Protein AF-A0A3D5ZSA3-F1 (afdb_monomer_lite)

Structure (mmCIF, N/CA/C/O backbone):
data_AF-A0A3D5ZSA3-F1
#
_entry.id   AF-A0A3D5ZSA3-F1
#
loop_
_atom_site.group_PDB
_atom_site.id
_atom_site.type_symbol
_atom_site.label_atom_id
_atom_site.label_alt_id
_atom_site.label_comp_id
_atom_site.label_asym_id
_atom_site.label_entity_id
_atom_site.label_seq_id
_atom_site.pdbx_PDB_ins_code
_atom_site.Cartn_x
_atom_site.Cartn_y
_atom_site.Cartn_z
_atom_site.occupancy
_atom_site.B_iso_or_equiv
_atom_site.auth_seq_id
_atom_site.auth_comp_id
_atom_site.auth_asym_id
_atom_site.auth_atom_id
_atom_site.pdbx_PDB_model_num
ATOM 1 N N . SER A 1 1 ? 15.007 5.060 5.649 1.00 54.72 1 SER A N 1
ATOM 2 C CA . SER A 1 1 ? 15.912 4.255 4.812 1.00 54.72 1 SER A CA 1
ATOM 3 C C . SER A 1 1 ? 15.455 4.405 3.381 1.00 54.72 1 SER A C 1
ATOM 5 O O . SER A 1 1 ? 14.253 4.317 3.171 1.00 54.72 1 SER A O 1
ATOM 7 N N . LEU A 1 2 ? 16.353 4.711 2.445 1.00 68.88 2 LEU A N 1
ATOM 8 C CA . LEU A 1 2 ? 16.008 4.773 1.019 1.00 68.88 2 LEU A CA 1
ATOM 9 C C . LEU A 1 2 ? 16.033 3.385 0.376 1.00 68.88 2 LEU A C 1
ATOM 11 O O . LEU A 1 2 ? 15.425 3.221 -0.670 1.00 68.88 2 LEU A O 1
ATOM 15 N N . ASP A 1 3 ? 16.681 2.406 1.010 1.00 81.25 3 ASP A N 1
ATOM 16 C CA . ASP A 1 3 ? 16.796 1.040 0.503 1.00 81.25 3 ASP A CA 1
AT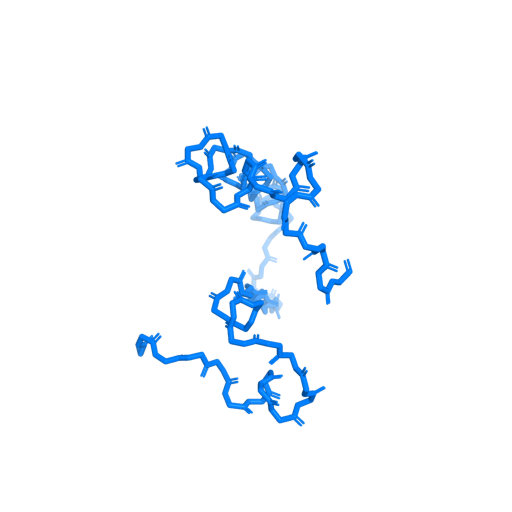OM 17 C C . ASP A 1 3 ? 15.478 0.255 0.585 1.00 81.25 3 ASP A C 1
ATOM 19 O O . ASP A 1 3 ? 14.717 0.422 1.548 1.00 81.25 3 ASP A O 1
ATOM 23 N N . PRO A 1 4 ? 15.213 -0.633 -0.390 1.00 87.88 4 PRO A N 1
ATOM 24 C CA . PRO A 1 4 ? 14.008 -1.442 -0.397 1.00 87.88 4 PRO A CA 1
ATOM 25 C C . PRO A 1 4 ? 14.016 -2.471 0.740 1.00 87.88 4 PRO A C 1
ATOM 27 O O . PRO A 1 4 ? 15.043 -2.808 1.339 1.00 87.88 4 PRO A O 1
ATOM 30 N N . SER A 1 5 ? 12.832 -2.995 1.054 1.00 93.00 5 SER A N 1
ATOM 31 C CA . SER A 1 5 ? 12.683 -4.004 2.103 1.00 93.00 5 SER A CA 1
ATOM 32 C C . SER A 1 5 ? 13.469 -5.271 1.766 1.00 93.00 5 SER A C 1
ATOM 34 O O . SER A 1 5 ? 13.195 -5.933 0.767 1.00 93.00 5 SER A O 1
ATOM 36 N N . HIS A 1 6 ? 14.382 -5.666 2.655 1.00 93.06 6 HIS A N 1
ATOM 37 C CA . HIS A 1 6 ? 15.197 -6.871 2.486 1.00 93.06 6 HIS A CA 1
ATOM 38 C C . HIS A 1 6 ? 14.337 -8.145 2.469 1.00 93.06 6 HIS A C 1
ATOM 40 O O . HIS A 1 6 ? 14.696 -9.121 1.821 1.00 93.06 6 HIS A O 1
ATOM 46 N N . VAL A 1 7 ? 13.174 -8.123 3.133 1.00 95.44 7 VAL A N 1
ATOM 47 C CA . VAL A 1 7 ? 12.204 -9.228 3.097 1.00 95.44 7 VAL A CA 1
ATOM 48 C C . VAL A 1 7 ? 11.547 -9.325 1.722 1.00 95.44 7 VAL A C 1
ATOM 50 O O . VAL A 1 7 ? 11.440 -10.421 1.186 1.00 95.44 7 VAL A O 1
ATOM 53 N N . LEU A 1 8 ? 11.143 -8.193 1.134 1.00 94.75 8 LEU A N 1
ATOM 54 C CA . LEU A 1 8 ? 10.518 -8.177 -0.194 1.00 94.75 8 LEU A CA 1
ATOM 55 C C . LEU A 1 8 ? 11.506 -8.635 -1.274 1.00 94.75 8 LEU A C 1
ATOM 57 O O . LEU A 1 8 ? 11.144 -9.426 -2.140 1.00 94.75 8 LEU A O 1
ATOM 61 N N . LEU A 1 9 ? 12.770 -8.223 -1.166 1.00 93.50 9 LEU A N 1
ATOM 62 C CA . LEU A 1 9 ? 13.832 -8.734 -2.031 1.00 93.50 9 LEU A CA 1
ATOM 63 C C . LEU A 1 9 ? 14.054 -10.244 -1.843 1.00 93.50 9 LEU A C 1
ATOM 65 O O . LEU A 1 9 ? 14.192 -10.971 -2.823 1.00 93.50 9 LEU A O 1
ATOM 69 N N . ALA A 1 10 ? 14.060 -10.734 -0.599 1.00 95.75 10 ALA A N 1
ATOM 70 C CA . ALA A 1 10 ? 14.293 -12.148 -0.298 1.00 95.75 10 ALA A CA 1
ATOM 71 C C . ALA A 1 10 ? 13.189 -13.077 -0.832 1.00 95.75 10 ALA A C 1
ATOM 73 O O . ALA A 1 10 ? 13.480 -14.216 -1.188 1.00 95.75 10 ALA A O 1
ATOM 74 N N . ILE A 1 11 ? 11.942 -12.599 -0.930 1.00 94.50 11 ILE A N 1
ATOM 75 C CA . ILE A 1 11 ? 10.841 -13.340 -1.573 1.00 94.50 11 ILE A CA 1
ATOM 76 C C . ILE A 1 11 ? 10.837 -13.201 -3.106 1.00 94.50 11 ILE A C 1
ATOM 78 O O . ILE A 1 11 ? 9.918 -13.683 -3.762 1.00 94.50 11 ILE A O 1
ATOM 82 N N . GLY A 1 12 ? 11.858 -12.559 -3.680 1.00 90.69 12 GLY A N 1
ATOM 83 C CA . GLY A 1 12 ? 12.065 -12.460 -5.122 1.00 90.69 12 GLY A CA 1
ATOM 84 C C . GLY A 1 12 ? 11.373 -11.275 -5.794 1.00 90.69 12 GLY A C 1
ATOM 85 O O . GLY A 1 12 ? 11.314 -11.250 -7.023 1.00 90.69 12 GLY A O 1
ATOM 86 N N . LEU A 1 13 ? 10.858 -10.294 -5.040 1.00 90.94 13 LEU A N 1
ATOM 87 C CA . LEU A 1 13 ? 10.310 -9.091 -5.665 1.00 90.94 13 LEU A CA 1
ATOM 88 C C . LEU A 1 13 ? 11.439 -8.228 -6.249 1.00 90.94 13 LEU A C 1
ATOM 90 O O . LEU A 1 13 ? 12.443 -7.989 -5.568 1.00 90.94 13 LEU A O 1
ATOM 94 N N . PRO A 1 14 ? 11.272 -7.713 -7.481 1.00 89.88 14 PRO A N 1
ATOM 95 C CA . PRO A 1 14 ? 12.205 -6.759 -8.064 1.00 89.88 14 PRO A CA 1
ATOM 96 C C . PRO A 1 14 ? 12.361 -5.516 -7.193 1.00 89.88 14 PRO A C 1
ATOM 98 O O . PRO A 1 14 ? 11.437 -5.118 -6.475 1.00 89.88 14 PRO A O 1
ATOM 101 N N . HIS A 1 15 ? 13.508 -4.851 -7.325 1.00 88.56 15 HIS A N 1
ATOM 102 C CA . HIS A 1 15 ? 13.800 -3.616 -6.601 1.00 88.56 15 HIS A CA 1
ATOM 103 C C . HIS A 1 15 ? 12.705 -2.562 -6.802 1.00 88.56 15 HIS A C 1
ATOM 105 O O . HIS A 1 15 ? 12.248 -1.981 -5.817 1.00 88.56 15 HIS A O 1
ATOM 111 N N . GLU A 1 16 ? 12.233 -2.339 -8.035 1.00 86.75 16 GLU A N 1
ATOM 112 C CA . GLU A 1 16 ? 11.205 -1.327 -8.298 1.00 86.75 16 GLU A CA 1
ATOM 113 C C . GLU A 1 16 ? 9.879 -1.612 -7.573 1.00 86.75 16 GLU A C 1
ATOM 115 O O . GLU A 1 16 ? 9.244 -0.690 -7.061 1.00 86.75 16 GLU A O 1
ATOM 120 N N . VAL A 1 17 ? 9.492 -2.887 -7.454 1.00 88.12 17 VAL A N 1
ATOM 121 C CA . VAL A 1 17 ? 8.268 -3.300 -6.754 1.00 88.12 17 VAL A CA 1
ATOM 122 C C . VAL A 1 17 ? 8.459 -3.183 -5.243 1.00 88.12 17 VAL A C 1
ATOM 124 O O . VAL A 1 17 ? 7.588 -2.673 -4.536 1.00 88.12 17 VAL A O 1
ATOM 127 N N . ALA A 1 18 ? 9.622 -3.596 -4.735 1.00 91.56 18 ALA A N 1
ATOM 128 C CA . ALA A 1 18 ? 9.944 -3.508 -3.317 1.00 91.56 18 ALA A CA 1
ATOM 129 C C . ALA A 1 18 ? 10.012 -2.052 -2.817 1.00 91.56 18 ALA A C 1
ATOM 131 O O . ALA A 1 18 ? 9.574 -1.778 -1.699 1.00 91.56 18 ALA A O 1
ATOM 132 N N . HIS A 1 19 ? 10.507 -1.113 -3.633 1.00 89.12 19 HIS A N 1
ATOM 133 C CA . HIS A 1 19 ? 10.511 0.319 -3.307 1.00 89.12 19 HIS A CA 1
ATOM 134 C C . HIS A 1 19 ? 9.108 0.940 -3.303 1.00 89.12 19 HIS A C 1
ATOM 136 O O . HIS A 1 19 ? 8.839 1.819 -2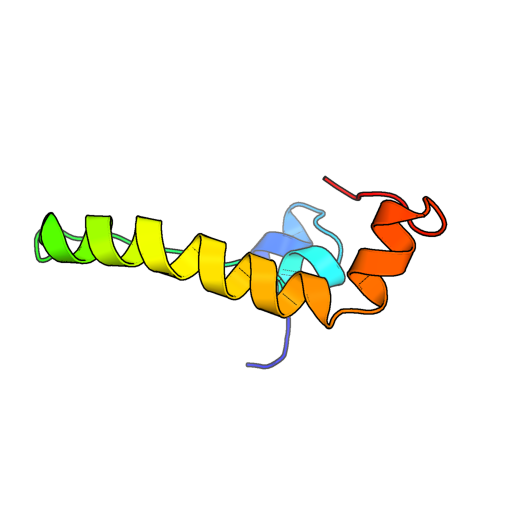.490 1.00 89.12 19 HIS A O 1
ATOM 142 N N . GLY A 1 20 ? 8.215 0.494 -4.192 1.00 89.12 20 GLY A N 1
ATOM 143 C CA . GLY A 1 20 ? 6.839 0.995 -4.286 1.00 89.12 20 GLY A CA 1
ATOM 144 C C . GLY A 1 20 ? 5.851 0.359 -3.300 1.00 89.12 20 GLY A C 1
ATOM 145 O O . GLY A 1 20 ? 4.660 0.660 -3.352 1.00 89.12 20 GLY A O 1
ATOM 146 N N . SER A 1 21 ? 6.308 -0.545 -2.431 1.00 91.81 21 SER A N 1
ATOM 147 C CA . SER A 1 21 ? 5.443 -1.316 -1.536 1.00 91.81 21 SER A CA 1
ATOM 148 C C . SER A 1 21 ? 5.038 -0.530 -0.284 1.00 91.81 21 SER A C 1
ATOM 150 O O . SER A 1 21 ? 5.876 0.062 0.394 1.00 91.81 21 SER A O 1
ATOM 152 N N . LEU A 1 22 ? 3.752 -0.589 0.074 1.00 93.38 22 LEU A N 1
ATOM 153 C CA . LEU A 1 22 ? 3.183 0.030 1.274 1.00 93.38 22 LEU A CA 1
ATOM 154 C C . LEU A 1 22 ? 2.689 -1.050 2.247 1.00 93.38 22 LEU A C 1
ATOM 156 O O . LEU A 1 22 ? 1.927 -1.933 1.859 1.00 93.38 22 LEU A O 1
ATOM 160 N N . ARG A 1 23 ? 3.087 -0.962 3.523 1.00 94.88 23 ARG A N 1
ATOM 161 C CA . ARG A 1 23 ? 2.575 -1.820 4.603 1.00 94.88 23 ARG A CA 1
ATOM 162 C C . ARG A 1 23 ? 1.684 -1.006 5.532 1.00 94.88 23 ARG A C 1
ATOM 164 O O . ARG A 1 23 ? 2.168 -0.081 6.178 1.00 94.88 23 ARG A O 1
ATOM 171 N N . LEU A 1 24 ? 0.426 -1.414 5.652 1.00 95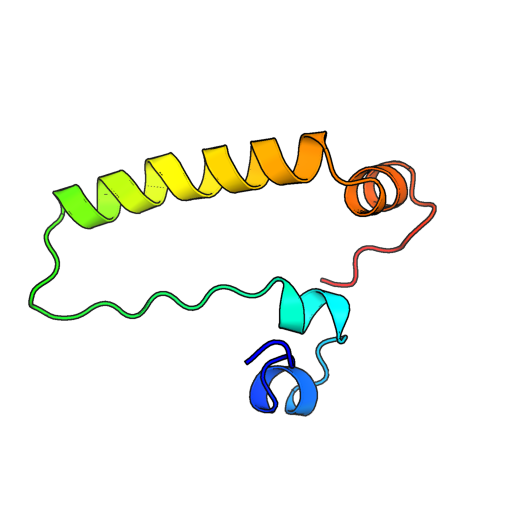.31 24 LEU A N 1
ATOM 172 C CA . LEU A 1 24 ? -0.514 -0.889 6.637 1.00 95.31 24 LEU A CA 1
ATOM 173 C C . LEU A 1 24 ? -0.672 -1.920 7.756 1.00 95.31 24 LEU A C 1
ATOM 175 O O . LEU A 1 24 ? -0.932 -3.093 7.494 1.00 95.31 24 LEU A O 1
ATOM 179 N N . SER A 1 25 ? -0.458 -1.496 8.998 1.00 95.88 25 SER A N 1
ATOM 180 C CA . SER A 1 25 ? -0.607 -2.336 10.186 1.00 95.88 25 SER A CA 1
ATOM 181 C C . SER A 1 25 ? -1.702 -1.738 11.049 1.00 95.88 25 SER A C 1
ATOM 183 O O . SER A 1 25 ? -1.583 -0.590 11.462 1.00 95.88 25 SER A O 1
ATOM 185 N N . LEU A 1 26 ? -2.754 -2.517 11.281 1.00 96.00 26 LEU A N 1
ATOM 186 C CA . LEU A 1 26 ? -3.902 -2.105 12.077 1.00 96.00 26 LEU A CA 1
ATOM 187 C C . LEU A 1 26 ? -3.761 -2.613 13.515 1.00 96.00 26 LEU A C 1
ATOM 189 O O . LEU A 1 26 ? -3.144 -3.656 13.754 1.00 96.00 26 LEU A O 1
ATOM 193 N N . SER A 1 27 ? -4.341 -1.886 14.459 1.00 96.44 27 SER A N 1
ATOM 194 C CA . SER A 1 27 ? -4.416 -2.221 15.876 1.00 96.44 27 SER A CA 1
ATOM 195 C C . SER A 1 27 ? -5.843 -2.029 16.398 1.00 96.44 27 SER A C 1
ATOM 197 O O . SER A 1 27 ? -6.728 -1.544 15.696 1.00 96.44 27 SER A O 1
ATOM 199 N N . LEU A 1 28 ? -6.063 -2.404 17.659 1.00 96.00 28 LEU A N 1
ATOM 200 C CA . LEU A 1 28 ? -7.336 -2.188 18.357 1.00 96.00 28 LEU A CA 1
ATOM 201 C C . LEU A 1 28 ? -7.660 -0.703 18.588 1.00 96.00 28 LEU A C 1
ATOM 203 O O . LEU A 1 28 ? -8.768 -0.388 19.005 1.00 96.00 28 LEU A O 1
ATOM 207 N N . GLU A 1 29 ? -6.696 0.189 18.369 1.00 97.56 29 GLU A N 1
ATOM 208 C CA . GLU A 1 29 ? -6.865 1.631 18.551 1.00 97.56 29 GLU A CA 1
ATOM 209 C C . GLU A 1 29 ? -7.392 2.317 17.287 1.00 97.56 29 GLU A C 1
ATOM 211 O O . GLU A 1 29 ? -7.768 3.483 17.354 1.00 97.56 29 GLU A O 1
ATOM 216 N N . ASN A 1 30 ? -7.430 1.616 16.147 1.00 97.88 30 ASN A N 1
ATOM 217 C CA . ASN A 1 30 ? -7.947 2.190 14.913 1.00 97.88 30 ASN A CA 1
ATOM 218 C C . ASN A 1 30 ? -9.467 2.325 14.937 1.00 97.88 30 ASN A C 1
ATOM 220 O O . ASN A 1 30 ? -10.172 1.429 15.405 1.00 97.88 30 ASN A O 1
ATOM 224 N N . THR A 1 31 ? -9.964 3.420 14.365 1.00 98.19 31 THR A N 1
ATOM 225 C CA . THR A 1 31 ? -11.406 3.658 14.206 1.00 98.19 31 THR A CA 1
ATOM 226 C C . THR A 1 31 ? -11.866 3.380 12.776 1.00 98.19 31 THR A C 1
ATOM 228 O O . THR A 1 31 ? -11.064 3.385 11.841 1.00 98.19 31 THR A O 1
ATOM 231 N N . GLU A 1 32 ? -13.165 3.142 12.582 1.00 97.50 32 GLU A N 1
ATOM 232 C CA . GLU A 1 32 ? -13.731 2.929 11.241 1.00 97.50 32 GLU A CA 1
ATOM 233 C C . GLU A 1 32 ? -13.512 4.151 10.338 1.00 97.50 32 GLU A C 1
ATOM 235 O O . GLU A 1 32 ? -13.155 4.002 9.171 1.00 97.50 32 GLU A O 1
ATOM 240 N N . GLU A 1 33 ? -13.603 5.363 10.889 1.00 98.06 33 GLU A N 1
ATOM 241 C CA . GLU A 1 33 ? -13.395 6.605 10.143 1.00 98.06 33 GLU A CA 1
ATOM 242 C C . GLU A 1 33 ? -11.959 6.743 9.612 1.00 98.06 33 GLU A C 1
ATOM 244 O O . GLU A 1 33 ? -11.747 7.264 8.514 1.00 98.06 33 GLU A O 1
ATOM 249 N N . GLU A 1 34 ? -10.960 6.269 10.365 1.00 97.81 34 GLU A N 1
ATOM 250 C CA . GLU A 1 34 ? -9.567 6.234 9.906 1.00 97.81 34 GLU A CA 1
ATOM 251 C C . GLU A 1 34 ? -9.396 5.264 8.732 1.00 97.81 34 GLU A C 1
ATOM 253 O O . GLU A 1 34 ? -8.698 5.576 7.762 1.00 97.81 34 GLU A O 1
ATOM 258 N N . ILE A 1 35 ? -10.060 4.107 8.786 1.00 97.38 35 ILE A 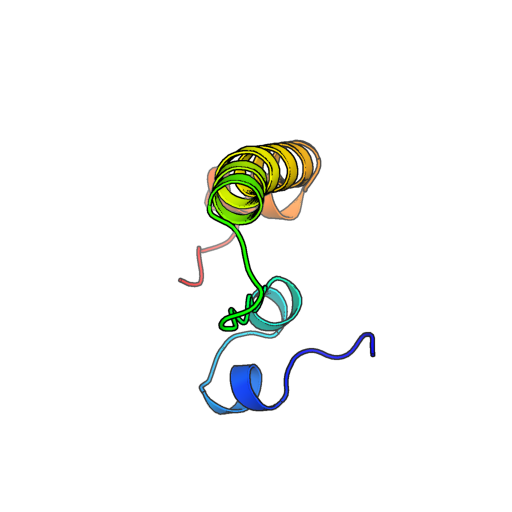N 1
ATOM 259 C CA . ILE A 1 35 ? -10.036 3.118 7.704 1.00 97.38 35 ILE A CA 1
ATOM 260 C C . ILE A 1 35 ? -10.718 3.674 6.453 1.00 97.38 35 ILE A C 1
ATOM 262 O O . ILE A 1 35 ? -10.140 3.609 5.365 1.00 97.38 35 ILE A O 1
ATOM 266 N N . ASP A 1 36 ? -11.888 4.291 6.602 1.00 98.00 36 ASP A N 1
ATOM 267 C CA . ASP A 1 36 ? -12.603 4.944 5.505 1.00 98.00 36 ASP A CA 1
ATOM 268 C C . ASP A 1 36 ? -11.759 6.050 4.863 1.00 98.00 36 ASP A C 1
ATOM 270 O O . ASP A 1 36 ? -11.709 6.190 3.635 1.00 98.00 36 ASP A O 1
ATOM 274 N N . HIS A 1 37 ? -11.027 6.811 5.681 1.00 97.75 37 HIS A N 1
ATOM 275 C CA . HIS A 1 37 ? -10.107 7.826 5.189 1.00 97.75 37 HIS A CA 1
ATOM 276 C C . HIS A 1 37 ? -8.966 7.219 4.363 1.00 97.75 37 HIS A C 1
ATOM 278 O O . HIS A 1 37 ? -8.676 7.707 3.268 1.00 97.75 37 HIS A O 1
ATOM 284 N N . ILE A 1 38 ? -8.345 6.134 4.838 1.00 97.19 38 ILE A N 1
ATOM 285 C CA . ILE A 1 38 ? -7.281 5.424 4.112 1.00 97.19 38 ILE A CA 1
ATOM 286 C C . ILE A 1 38 ? -7.801 4.903 2.768 1.00 97.19 38 ILE A C 1
ATOM 288 O O . ILE A 1 38 ? -7.160 5.122 1.736 1.00 97.19 38 ILE A O 1
ATOM 292 N N . ILE A 1 39 ? -8.970 4.254 2.766 1.00 97.06 39 ILE A N 1
ATOM 293 C CA . ILE A 1 39 ? -9.595 3.693 1.559 1.00 97.06 39 ILE A CA 1
ATOM 294 C C . ILE A 1 39 ? -9.888 4.789 0.534 1.00 97.06 39 ILE A C 1
ATOM 296 O O . ILE A 1 39 ? -9.738 4.557 -0.664 1.00 97.06 39 ILE A O 1
ATOM 300 N N . LYS A 1 40 ? -10.258 5.991 0.984 1.00 97.88 40 LYS A N 1
ATOM 301 C CA . LYS A 1 40 ? -10.475 7.137 0.100 1.00 97.88 40 LYS A CA 1
ATOM 302 C C . LYS A 1 40 ? -9.165 7.703 -0.455 1.00 97.88 40 LYS A C 1
ATOM 304 O O . LYS A 1 40 ? -9.041 7.902 -1.660 1.00 97.88 40 LYS A O 1
ATOM 309 N N . VAL A 1 41 ? -8.191 7.980 0.409 1.00 97.88 41 VAL A N 1
ATOM 310 C CA . VAL A 1 41 ? -7.012 8.781 0.043 1.00 97.88 41 VAL A CA 1
ATOM 311 C C . VAL A 1 41 ? -5.963 7.974 -0.715 1.00 97.88 41 VAL A C 1
ATOM 313 O O . VAL A 1 41 ? -5.365 8.486 -1.662 1.00 97.88 41 VAL A O 1
ATOM 316 N N . VAL A 1 42 ? -5.720 6.713 -0.342 1.00 97.62 42 VAL A N 1
ATOM 317 C CA . VAL A 1 42 ? -4.651 5.913 -0.964 1.00 97.62 42 VAL A CA 1
ATOM 318 C C . VAL A 1 42 ? -4.851 5.770 -2.482 1.00 97.62 42 VAL A C 1
ATOM 320 O O . VAL A 1 42 ? -3.898 6.044 -3.219 1.00 97.62 42 VAL A O 1
ATOM 323 N N . PRO A 1 43 ? -6.049 5.427 -2.999 1.00 97.25 43 PRO A N 1
ATOM 324 C CA . PRO A 1 43 ? -6.285 5.378 -4.440 1.00 97.25 43 PRO A CA 1
ATOM 325 C C . PRO A 1 43 ? -6.092 6.728 -5.137 1.00 97.25 43 PRO A C 1
ATOM 327 O O . PRO A 1 43 ? -5.525 6.765 -6.228 1.00 97.25 43 PRO A O 1
ATOM 330 N N . GLU A 1 44 ? -6.518 7.834 -4.517 1.00 98.00 44 GLU A N 1
ATOM 331 C CA . GLU A 1 44 ? -6.356 9.187 -5.071 1.00 98.00 44 GLU A CA 1
ATOM 332 C C . GLU A 1 44 ? -4.872 9.545 -5.239 1.00 98.00 44 GLU A C 1
ATOM 334 O O . GLU A 1 44 ? -4.452 10.010 -6.304 1.00 98.00 44 GLU A O 1
ATOM 339 N N . VAL A 1 45 ? -4.056 9.258 -4.220 1.00 97.12 45 VAL A N 1
ATOM 340 C CA . VAL A 1 45 ? -2.606 9.492 -4.252 1.00 97.12 45 VAL A CA 1
ATOM 341 C C . VAL A 1 45 ? -1.928 8.597 -5.286 1.00 97.12 45 VAL A C 1
ATOM 343 O O . VAL A 1 45 ? -1.131 9.086 -6.086 1.00 97.12 45 VAL A O 1
ATOM 346 N N . VAL A 1 46 ? -2.264 7.304 -5.329 1.00 96.31 46 VAL A N 1
ATOM 347 C CA . VAL A 1 46 ? -1.713 6.373 -6.328 1.00 96.31 46 VAL A CA 1
ATOM 348 C C . VAL A 1 46 ? -2.061 6.829 -7.746 1.00 96.31 46 VAL A C 1
ATOM 350 O O . VAL A 1 46 ? -1.193 6.825 -8.619 1.00 96.31 46 VAL A O 1
ATOM 353 N N . ALA A 1 47 ? -3.298 7.269 -7.986 1.00 96.56 47 ALA A N 1
ATOM 354 C CA . ALA A 1 47 ? -3.721 7.781 -9.286 1.00 96.56 47 ALA A CA 1
ATOM 355 C C . ALA A 1 47 ? -2.957 9.053 -9.678 1.00 96.56 47 ALA A C 1
ATOM 357 O O . ALA A 1 47 ? -2.533 9.183 -10.826 1.00 96.56 47 ALA A O 1
ATOM 358 N N . TYR A 1 48 ? -2.747 9.977 -8.739 1.00 97.00 48 TYR A N 1
ATOM 359 C CA . TYR A 1 48 ? -1.938 11.170 -8.980 1.00 97.00 48 TYR A CA 1
ATOM 360 C C . TYR A 1 48 ? -0.486 10.821 -9.332 1.00 97.00 48 TYR A C 1
ATOM 362 O O . TYR A 1 48 ? 0.027 11.303 -10.339 1.00 97.00 48 TYR A O 1
ATOM 370 N N . LEU A 1 49 ? 0.157 9.942 -8.555 1.00 95.31 49 LEU A N 1
ATOM 371 C CA . LEU A 1 49 ? 1.541 9.526 -8.798 1.00 95.31 49 LEU A CA 1
ATOM 372 C C . LEU A 1 49 ? 1.701 8.821 -10.148 1.00 95.31 49 LEU A C 1
ATOM 374 O O . LEU A 1 49 ? 2.674 9.067 -10.854 1.00 95.31 49 LEU A O 1
ATOM 378 N N . ARG A 1 50 ? 0.732 7.987 -10.539 1.00 94.69 50 ARG A N 1
ATOM 379 C CA . ARG A 1 50 ? 0.723 7.320 -11.848 1.00 94.69 50 ARG A CA 1
ATOM 380 C C . ARG A 1 50 ? 0.612 8.310 -13.007 1.00 94.69 50 ARG A C 1
ATOM 382 O O . ARG A 1 50 ? 1.355 8.169 -13.965 1.00 94.69 50 ARG A O 1
ATOM 389 N N . LYS A 1 51 ? -0.216 9.356 -12.886 1.00 96.06 51 LYS A N 1
ATOM 390 C CA . LYS A 1 51 ? -0.370 10.404 -13.919 1.00 96.06 51 LYS A CA 1
ATOM 391 C C . LYS A 1 51 ? 0.909 11.184 -14.225 1.00 96.06 51 LYS A C 1
ATOM 393 O O . LYS A 1 51 ? 1.002 11.781 -15.290 1.00 96.06 51 LYS A O 1
ATOM 398 N N . ILE A 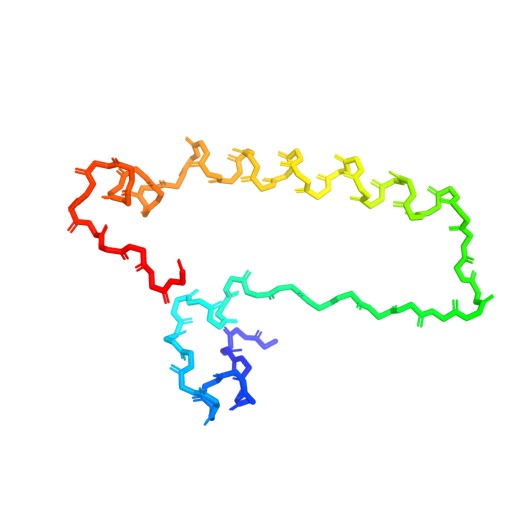1 52 ? 1.844 11.252 -13.279 1.00 95.69 52 ILE A N 1
ATOM 399 C CA . ILE A 1 52 ? 3.100 12.000 -13.431 1.00 95.69 52 ILE A CA 1
ATOM 400 C C . ILE A 1 52 ? 4.318 11.082 -13.573 1.00 95.69 52 ILE A C 1
ATOM 402 O O . ILE A 1 52 ? 5.444 11.573 -13.599 1.00 95.69 52 ILE A O 1
ATOM 406 N N . SER A 1 53 ? 4.113 9.762 -13.608 1.00 92.69 53 SER A N 1
ATOM 407 C CA . SER A 1 53 ? 5.187 8.773 -13.610 1.00 92.69 53 SER A CA 1
ATOM 408 C C . SER A 1 53 ? 5.502 8.314 -15.036 1.00 92.69 53 SER A C 1
ATOM 410 O O . SER A 1 53 ? 4.705 7.579 -15.619 1.00 92.69 53 SER A O 1
ATOM 412 N N . PRO A 1 54 ? 6.700 8.616 -15.571 1.00 91.62 54 PRO A N 1
ATOM 413 C CA . PRO A 1 54 ? 7.136 8.082 -16.864 1.00 91.62 54 PRO A CA 1
ATOM 414 C C . PRO A 1 54 ? 7.194 6.548 -16.872 1.00 91.62 54 PRO A C 1
ATOM 416 O O . PRO A 1 54 ? 6.942 5.910 -17.887 1.00 91.62 54 PRO A O 1
ATOM 419 N N . VAL A 1 55 ? 7.483 5.943 -15.712 1.00 89.62 55 VAL A N 1
ATOM 420 C CA . VAL A 1 55 ? 7.523 4.483 -15.550 1.00 89.62 55 VAL A CA 1
ATOM 421 C C . VAL A 1 55 ? 6.133 3.873 -15.723 1.00 89.62 55 VAL A C 1
ATOM 423 O O . VAL A 1 55 ? 6.012 2.780 -16.268 1.00 89.62 55 VAL A O 1
ATOM 426 N N . TRP A 1 56 ? 5.085 4.563 -15.263 1.00 90.81 56 TRP A N 1
ATOM 427 C CA . TRP A 1 56 ? 3.709 4.111 -15.458 1.00 90.81 56 TRP A CA 1
ATOM 428 C C . TRP A 1 56 ? 3.294 4.212 -16.931 1.00 90.81 56 TRP A C 1
ATOM 430 O O . TRP A 1 56 ? 2.714 3.267 -17.457 1.00 90.81 56 TRP A O 1
ATOM 440 N N . ASP A 1 57 ? 3.682 5.286 -17.620 1.00 92.12 57 ASP A N 1
ATOM 441 C CA . ASP A 1 57 ? 3.416 5.445 -19.055 1.00 92.12 57 ASP A CA 1
ATOM 442 C C . ASP A 1 57 ? 4.073 4.335 -19.900 1.00 92.12 57 ASP A C 1
ATOM 444 O O . ASP A 1 57 ? 3.444 3.793 -20.809 1.00 92.12 57 ASP A O 1
ATOM 448 N N . GLU A 1 58 ? 5.327 3.967 -19.604 1.00 91.62 58 GLU A N 1
ATOM 449 C CA . GLU A 1 58 ? 6.028 2.847 -20.262 1.00 91.62 58 GLU A CA 1
ATOM 450 C C . GLU A 1 58 ? 5.304 1.505 -20.041 1.00 91.62 58 GLU A C 1
ATOM 452 O O . GLU A 1 58 ? 5.255 0.660 -20.940 1.00 91.62 58 GLU A O 1
ATOM 457 N N . LEU A 1 59 ? 4.737 1.301 -18.846 1.00 89.25 59 LEU A N 1
ATOM 458 C CA . LEU A 1 59 ? 3.963 0.106 -18.499 1.00 89.25 59 LEU A CA 1
ATOM 459 C C . LEU A 1 59 ? 2.634 0.050 -19.267 1.00 89.25 59 LEU A C 1
ATOM 461 O O . LEU A 1 59 ? 2.288 -1.007 -19.797 1.00 89.25 59 LEU A O 1
ATOM 465 N N . GLU A 1 60 ? 1.907 1.167 -19.369 1.00 89.31 60 GLU A N 1
ATOM 466 C CA . GLU A 1 60 ? 0.644 1.244 -20.122 1.00 89.31 60 GLU A CA 1
ATOM 467 C C . GLU A 1 60 ? 0.849 1.063 -21.632 1.00 89.31 60 GLU A C 1
ATOM 469 O O . GLU A 1 60 ? 0.021 0.443 -22.301 1.00 89.31 60 GLU A O 1
ATOM 474 N N . LYS A 1 61 ? 1.976 1.543 -22.172 1.00 91.50 61 LYS A N 1
ATOM 475 C CA . LYS A 1 61 ? 2.360 1.349 -23.581 1.00 91.50 61 LYS A CA 1
ATOM 476 C C . LYS A 1 61 ? 2.898 -0.053 -23.883 1.00 91.50 61 LYS A C 1
ATOM 478 O O . LYS A 1 61 ? 3.051 -0.404 -25.051 1.00 91.50 61 LYS A O 1
ATOM 483 N N . GLY A 1 62 ? 3.194 -0.853 -22.856 1.00 88.31 62 GLY A N 1
ATOM 484 C CA . GLY A 1 62 ? 3.781 -2.189 -22.994 1.00 88.31 62 GLY A CA 1
ATOM 485 C C . GLY A 1 62 ? 5.274 -2.194 -23.341 1.00 88.31 62 GLY A C 1
ATOM 486 O O . GLY A 1 62 ? 5.822 -3.243 -23.678 1.00 88.31 62 GLY A O 1
ATOM 487 N N . GLU A 1 63 ? 5.939 -1.042 -23.241 1.00 88.69 63 GLU A N 1
ATOM 488 C CA . GLU A 1 63 ? 7.392 -0.892 -23.403 1.00 88.69 63 GLU A CA 1
ATOM 489 C C . GLU A 1 63 ? 8.135 -1.507 -22.207 1.00 88.69 63 GLU A C 1
ATOM 491 O O . GLU A 1 63 ? 9.234 -2.049 -22.346 1.00 88.69 63 GLU A O 1
ATOM 496 N N . ARG A 1 64 ? 7.483 -1.503 -21.038 1.00 84.56 64 ARG A N 1
ATOM 497 C CA . ARG A 1 64 ? 7.891 -2.229 -19.836 1.00 84.56 64 ARG A CA 1
ATOM 498 C C . ARG A 1 64 ? 6.819 -3.252 -19.458 1.00 84.56 64 ARG A C 1
ATOM 500 O O . ARG A 1 64 ? 5.624 -2.993 -19.570 1.00 84.56 64 ARG A O 1
ATOM 507 N N . LYS A 1 65 ? 7.233 -4.434 -18.995 1.00 82.44 65 LYS A N 1
ATOM 508 C CA . LYS A 1 65 ? 6.298 -5.462 -18.515 1.00 82.44 65 LYS A CA 1
ATOM 509 C C . LYS A 1 65 ? 5.865 -5.168 -17.083 1.00 82.44 65 LYS A C 1
ATOM 511 O O . LYS A 1 65 ? 6.6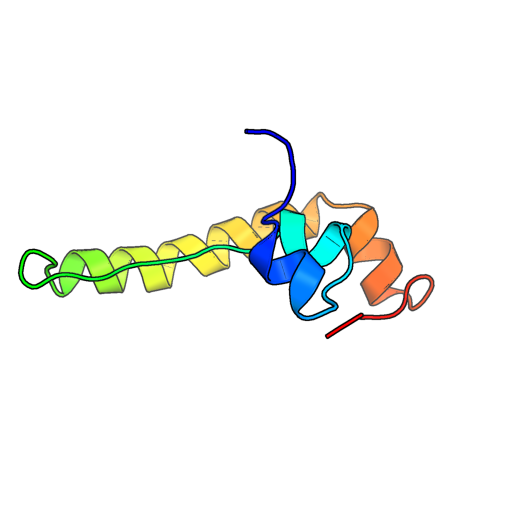93 -4.801 -16.253 1.00 82.44 65 LYS A O 1
ATOM 516 N N . HIS A 1 66 ? 4.590 -5.410 -16.793 1.00 80.75 66 HIS A N 1
ATOM 517 C CA . HIS A 1 66 ? 4.112 -5.497 -15.418 1.00 80.75 66 HIS A CA 1
ATOM 518 C C . HIS A 1 66 ? 4.769 -6.708 -14.752 1.00 80.75 66 HIS A C 1
ATOM 520 O O . HIS A 1 66 ? 4.783 -7.800 -15.322 1.00 80.75 66 HIS A O 1
ATOM 526 N N . VAL A 1 67 ? 5.372 -6.491 -13.584 1.00 73.88 67 VAL A N 1
ATOM 527 C CA . VAL A 1 67 ? 6.145 -7.520 -12.868 1.00 73.88 67 VAL A CA 1
ATOM 528 C C . VAL A 1 67 ? 5.318 -8.192 -11.757 1.00 73.88 67 VAL A C 1
ATOM 530 O O . VAL A 1 67 ? 5.854 -8.954 -10.959 1.00 73.88 67 VAL A O 1
ATOM 533 N N . ILE A 1 68 ? 4.009 -7.916 -11.719 1.00 65.31 68 ILE A N 1
ATOM 534 C CA . ILE A 1 68 ? 3.009 -8.453 -10.784 1.00 65.31 68 ILE A CA 1
ATOM 535 C C . ILE A 1 68 ? 1.673 -8.598 -11.504 1.00 65.31 68 ILE A C 1
ATOM 537 O O . ILE A 1 68 ? 1.364 -7.686 -12.308 1.00 65.31 68 ILE A O 1
#

Radius of gyration: 15.02 Å; chains: 1; bounding box: 30×25×42 Å

Secondary structure (DSSP, 8-state):
--SPPHHHHHTT--HHHHHT-------TT--HHHHHHHHHHHHHHHHHHHHT-HHHHHHHTTSS----

Foldseek 3Di:
DQFFDPVCVVVPHDRVVRNVDDDDDDDPPDDPVNVVVCVVVVVVVVVVCLVPDPVNVCPVVVVDDDPD

pLDDT: mean 91.64, std 7.93, range [54.72, 98.19]

Sequence (68 aa):
SLDPSHVLLAIGLPHEVAHGSLRLSLSLENTEEEIDHIIKVVPEVVAYLRKISPVWDELEKGERKHVI